Protein AF-A0A2N5S925-F1 (afdb_monomer)

Sequence (130 aa):
MAASNGTWLKALINEIWDLKIKSALHYIDNIKLNNQLTTDDITFKEKYCVNHFINNKGLDDKLKRFGSNAKTRHIKLCTKGMCQEIKAKKIKVVLIRTHEMIANALTKPAPILSLSRLTKTIDPIFCVQG

Radius of gyration: 24.54 Å; Cα contacts (8 Å, |Δi|>4): 82; chains: 1; bounding box: 58×46×56 Å

pLDDT: mean 77.72, std 13.07, range [41.41, 94.69]

Mean predicted aligned error: 14.6 Å

Structure (mmCIF, N/CA/C/O backbone):
data_AF-A0A2N5S925-F1
#
_entry.id   AF-A0A2N5S925-F1
#
loop_
_atom_site.group_PDB
_atom_site.id
_atom_site.type_symbol
_atom_site.label_atom_id
_atom_site.label_alt_id
_atom_site.label_comp_id
_atom_site.label_asym_id
_atom_site.label_entity_id
_atom_site.label_seq_id
_atom_site.pdbx_PDB_ins_code
_atom_site.Cartn_x
_atom_site.Cartn_y
_atom_site.Cartn_z
_atom_site.occupancy
_atom_site.B_iso_or_equiv
_atom_site.auth_seq_id
_atom_site.auth_comp_id
_atom_site.auth_asym_id
_atom_site.auth_atom_id
_atom_site.pdbx_PDB_model_num
ATOM 1 N N . MET A 1 1 ? -40.190 28.953 36.164 1.00 41.41 1 MET A N 1
ATOM 2 C CA . MET A 1 1 ? -40.155 27.536 35.744 1.00 41.41 1 MET A CA 1
ATOM 3 C C . MET A 1 1 ? -40.234 27.497 34.228 1.00 41.41 1 MET A C 1
ATOM 5 O O . MET A 1 1 ? -41.313 27.678 33.689 1.00 41.41 1 MET A O 1
ATOM 9 N N . ALA A 1 2 ? -39.100 27.364 33.544 1.00 42.72 2 ALA A N 1
ATOM 10 C CA . ALA A 1 2 ? -39.053 27.242 32.089 1.00 42.72 2 ALA A CA 1
ATOM 11 C C . ALA A 1 2 ? -38.377 25.907 31.777 1.00 42.72 2 ALA A C 1
ATOM 13 O O . ALA A 1 2 ? -37.156 25.793 31.859 1.00 42.72 2 ALA A O 1
ATOM 14 N N . ALA A 1 3 ? -39.182 24.873 31.532 1.00 48.03 3 ALA A N 1
ATOM 15 C CA . ALA A 1 3 ? -38.674 23.594 31.063 1.00 48.03 3 ALA A CA 1
ATOM 16 C C . ALA A 1 3 ? -38.119 23.805 29.649 1.00 48.03 3 ALA A C 1
ATOM 18 O O . ALA A 1 3 ? -38.794 24.327 28.766 1.00 48.03 3 ALA A O 1
ATOM 19 N N . SER A 1 4 ? -36.847 23.474 29.474 1.00 55.94 4 SER A N 1
ATOM 20 C CA . SER A 1 4 ? -36.061 23.685 28.267 1.00 55.94 4 SER A CA 1
ATOM 21 C C . SER A 1 4 ? -36.660 22.946 27.067 1.00 55.94 4 SER A C 1
ATOM 23 O O . SER A 1 4 ? -36.517 21.730 26.927 1.00 55.94 4 SER A O 1
ATOM 25 N N . ASN A 1 5 ? -37.261 23.711 26.154 1.00 54.28 5 ASN A N 1
ATOM 26 C CA . ASN A 1 5 ? -37.883 23.270 24.898 1.00 54.28 5 ASN A CA 1
ATOM 27 C C . ASN A 1 5 ? -36.974 22.438 23.962 1.00 54.28 5 ASN A C 1
ATOM 29 O O . ASN A 1 5 ? -37.442 21.969 22.932 1.00 54.28 5 ASN A O 1
ATOM 33 N N . GLY A 1 6 ? -35.691 22.248 24.285 1.00 58.09 6 GLY A N 1
ATOM 34 C CA . GLY A 1 6 ? -34.766 21.390 23.536 1.00 58.09 6 GLY A CA 1
ATOM 35 C C . GLY A 1 6 ? -34.589 19.980 24.110 1.00 58.09 6 GLY A C 1
ATOM 36 O O . GLY A 1 6 ? -34.141 19.087 23.393 1.00 58.09 6 GLY A O 1
ATOM 37 N N . THR A 1 7 ? -34.939 19.743 25.379 1.00 68.25 7 THR A N 1
ATOM 38 C CA . THR A 1 7 ? -34.670 18.450 26.037 1.00 68.25 7 THR A CA 1
ATOM 39 C C . THR A 1 7 ? -35.628 17.367 25.563 1.00 68.25 7 THR A C 1
ATOM 41 O O . THR A 1 7 ? -35.201 16.239 25.339 1.00 68.25 7 THR A O 1
ATOM 44 N N . TRP A 1 8 ? -36.898 17.713 25.339 1.00 81.00 8 TRP A N 1
ATOM 45 C CA . TRP A 1 8 ? -37.896 16.765 24.839 1.00 81.00 8 TRP A CA 1
ATOM 46 C C . TRP A 1 8 ? -37.625 16.375 23.383 1.00 81.00 8 TRP A C 1
ATOM 48 O O . TRP A 1 8 ? -37.748 15.207 23.047 1.00 81.00 8 TRP A O 1
ATOM 58 N N . LEU A 1 9 ? -37.169 17.311 22.539 1.00 70.50 9 LEU A N 1
ATOM 59 C CA . LEU A 1 9 ? -36.812 17.008 21.153 1.00 70.50 9 LEU A CA 1
ATOM 60 C C . LEU A 1 9 ? -35.576 16.102 21.091 1.00 70.50 9 LEU A C 1
ATOM 62 O O . LEU A 1 9 ? -35.532 15.167 20.302 1.00 70.50 9 LEU A O 1
ATOM 66 N N . LYS A 1 10 ? -34.589 16.337 21.964 1.00 70.38 10 LYS A N 1
ATOM 67 C CA . LYS A 1 10 ? -33.402 15.480 22.081 1.00 70.38 10 LYS A CA 1
ATOM 68 C C . LYS A 1 10 ? -33.747 14.087 22.619 1.00 70.38 10 LYS A C 1
ATOM 70 O O . LYS A 1 10 ? -33.206 13.107 22.122 1.00 70.38 10 LYS A O 1
ATOM 75 N N . ALA A 1 11 ? -34.659 13.998 23.589 1.00 76.12 11 ALA A N 1
ATOM 76 C CA . ALA A 1 11 ? -35.162 12.728 24.108 1.00 76.12 11 ALA A CA 1
ATOM 77 C C . ALA A 1 11 ? -35.955 11.959 23.042 1.00 76.12 11 ALA A C 1
ATOM 79 O O . ALA A 1 11 ? -35.678 10.789 22.820 1.00 76.12 11 ALA A O 1
ATOM 80 N N . LEU A 1 12 ? -36.844 12.640 22.315 1.00 76.12 12 LEU A N 1
ATOM 81 C CA . LEU A 1 12 ? -37.646 12.064 21.237 1.00 76.12 12 LEU A CA 1
ATOM 82 C C . LEU A 1 12 ? -36.774 11.586 20.069 1.00 76.12 12 LEU A C 1
ATOM 84 O O . LEU A 1 12 ? -36.997 10.507 19.536 1.00 76.12 12 LEU A O 1
ATOM 88 N N . ILE A 1 13 ? -35.759 12.362 19.670 1.00 71.50 13 ILE A N 1
ATOM 89 C CA . ILE A 1 13 ? -34.809 11.945 18.629 1.00 71.50 13 ILE A CA 1
ATOM 90 C C . ILE A 1 13 ? -34.024 10.720 19.094 1.00 71.50 13 ILE A C 1
ATOM 92 O O . ILE A 1 13 ? -33.912 9.773 18.324 1.00 71.50 13 ILE A O 1
ATOM 96 N N . ASN A 1 14 ? -33.531 10.707 20.336 1.00 70.81 14 ASN A N 1
ATOM 97 C CA . ASN A 1 14 ? -32.856 9.533 20.883 1.00 70.81 14 ASN A CA 1
ATOM 98 C C . ASN A 1 14 ? -33.783 8.321 20.928 1.00 70.81 14 ASN A C 1
ATOM 100 O O . ASN A 1 14 ? -33.344 7.256 20.543 1.00 70.81 14 ASN A O 1
ATOM 104 N N . GLU A 1 15 ? -35.047 8.472 21.317 1.00 75.38 15 GLU A N 1
ATOM 105 C CA . GLU A 1 15 ? -36.023 7.381 21.396 1.00 75.38 15 GLU A CA 1
ATOM 106 C C . GLU A 1 15 ? -36.404 6.843 20.003 1.00 75.38 15 GLU A C 1
ATOM 108 O O . GLU A 1 15 ? -36.423 5.634 19.783 1.00 75.38 15 GLU A O 1
ATOM 113 N N . ILE A 1 16 ? -36.614 7.729 19.019 1.00 72.00 16 ILE A N 1
ATOM 114 C CA . ILE A 1 16 ? -36.889 7.367 17.616 1.00 72.00 16 ILE A CA 1
ATOM 115 C C . ILE A 1 16 ? -35.668 6.695 16.963 1.00 72.00 16 ILE A C 1
ATOM 117 O O . ILE A 1 16 ? -35.832 5.769 16.165 1.00 72.00 16 ILE A O 1
ATOM 121 N N . TRP A 1 17 ? -34.449 7.142 17.283 1.00 63.44 17 TRP A N 1
ATOM 122 C CA . TRP A 1 17 ? -33.211 6.555 16.758 1.00 63.44 17 TRP A CA 1
ATOM 123 C C . TRP A 1 17 ? -32.793 5.273 17.501 1.00 63.44 17 TRP A C 1
ATOM 125 O O . TRP A 1 17 ? -32.342 4.338 16.837 1.00 63.44 17 TRP A O 1
ATOM 135 N N . ASP A 1 18 ? -33.041 5.158 18.812 1.00 59.94 18 ASP A N 1
ATOM 136 C CA . ASP A 1 18 ? -32.908 3.907 19.588 1.00 59.94 18 ASP A CA 1
ATOM 137 C C . ASP A 1 18 ? -33.838 2.821 19.031 1.00 59.94 18 ASP A C 1
ATOM 139 O O . ASP A 1 18 ? -33.483 1.643 18.976 1.00 59.94 18 ASP A O 1
ATOM 143 N N . LEU A 1 19 ? -35.026 3.211 18.554 1.00 54.69 19 LEU A N 1
ATOM 144 C CA . LEU A 1 19 ? -36.003 2.298 17.957 1.00 54.69 19 LEU A CA 1
ATOM 145 C C . LEU A 1 19 ? -35.621 1.801 16.558 1.00 54.69 19 LEU A C 1
ATOM 147 O O . LEU A 1 19 ? -36.117 0.754 16.141 1.00 54.69 19 LEU A O 1
ATOM 151 N N . LYS A 1 20 ? -34.739 2.501 15.833 1.00 48.19 20 LYS A N 1
ATOM 152 C CA . LYS A 1 20 ? -34.379 2.147 14.447 1.00 48.19 20 LYS A CA 1
ATOM 153 C C . LYS A 1 20 ? -32.978 1.572 14.276 1.00 48.19 20 LYS A C 1
ATOM 155 O O . LYS A 1 20 ? -32.706 0.971 13.240 1.00 48.19 20 LYS A O 1
ATOM 160 N N . ILE A 1 21 ? -32.127 1.683 15.295 1.00 50.38 21 ILE A N 1
ATOM 161 C CA . ILE A 1 21 ? -30.856 0.956 15.382 1.00 50.38 21 ILE A CA 1
ATOM 162 C C . ILE A 1 21 ? -30.853 0.062 16.628 1.00 50.38 21 ILE A C 1
ATOM 164 O O . ILE A 1 21 ? -29.831 -0.152 17.272 1.00 50.38 21 ILE A O 1
ATOM 168 N N . LYS A 1 22 ? -31.952 -0.664 16.861 1.00 49.97 22 LYS A N 1
ATOM 169 C CA . LYS A 1 22 ? -31.753 -2.100 17.077 1.00 49.97 22 LYS A CA 1
ATOM 170 C C . LYS A 1 22 ? -31.246 -2.628 15.751 1.00 49.97 22 LYS A C 1
ATOM 172 O O . LYS A 1 22 ? -32.033 -3.101 14.935 1.00 49.97 22 LYS A O 1
ATOM 177 N N . SER A 1 23 ? -29.944 -2.396 15.526 1.00 48.38 23 SER A N 1
ATOM 178 C CA . SER A 1 23 ? -29.123 -3.023 14.506 1.00 48.38 23 SER A CA 1
ATOM 179 C C . SER A 1 23 ? -29.763 -4.369 14.283 1.00 48.38 23 SER A C 1
ATOM 181 O O . SER A 1 23 ? -29.845 -5.143 15.246 1.00 48.38 23 SER A O 1
ATOM 183 N N . ALA A 1 24 ? -30.274 -4.640 13.078 1.00 48.31 24 ALA A N 1
ATOM 184 C CA . ALA A 1 24 ? -30.598 -6.020 12.776 1.00 48.31 24 ALA A CA 1
ATOM 185 C C . ALA A 1 24 ? -29.382 -6.822 13.248 1.00 48.31 24 ALA A C 1
ATOM 187 O O . ALA A 1 24 ? -28.249 -6.324 13.167 1.00 48.31 24 ALA A O 1
ATOM 188 N N . LEU A 1 25 ? -29.619 -7.953 13.905 1.00 55.62 25 LEU A N 1
ATOM 189 C CA . LEU A 1 25 ? -28.552 -8.851 14.317 1.00 55.62 25 LEU A CA 1
ATOM 190 C C . LEU A 1 25 ? -27.905 -9.319 13.007 1.00 55.62 25 LEU A C 1
ATOM 192 O O . LEU A 1 25 ? -28.265 -10.342 12.438 1.00 55.62 25 LEU A O 1
ATOM 196 N N . HIS A 1 26 ? -27.050 -8.467 12.446 1.00 59.91 26 HIS A N 1
ATOM 197 C CA . HIS A 1 26 ? -26.349 -8.644 11.203 1.00 59.91 26 HIS A CA 1
ATOM 198 C C . HIS A 1 26 ? -25.259 -9.613 11.599 1.00 59.91 26 HIS A C 1
ATOM 200 O O . HIS A 1 26 ? -24.179 -9.227 12.040 1.00 59.91 26 HIS A O 1
ATOM 206 N N . TYR A 1 27 ? -25.622 -10.890 11.579 1.00 68.56 27 TYR A N 1
ATOM 207 C CA . TYR A 1 27 ? -24.683 -11.969 11.739 1.00 68.56 27 TYR A CA 1
ATOM 208 C C . TYR A 1 27 ? -23.700 -11.861 10.577 1.00 68.56 27 TYR A C 1
ATOM 210 O O . TYR A 1 27 ? -24.013 -12.210 9.441 1.00 68.56 27 TYR A O 1
ATOM 218 N N . ILE A 1 28 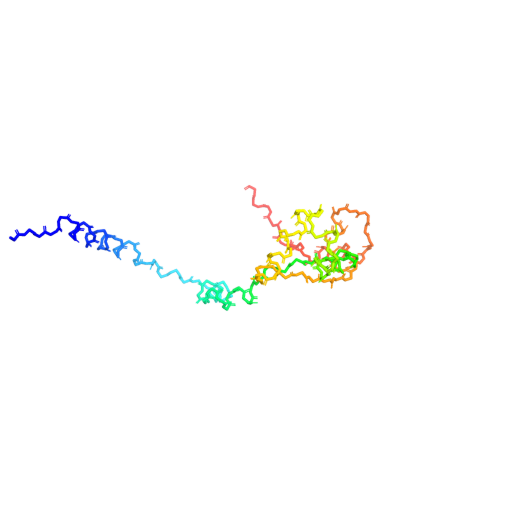? -22.535 -11.286 10.859 1.00 77.62 28 ILE A N 1
ATOM 219 C CA . ILE A 1 28 ? -21.412 -11.288 9.936 1.00 77.62 28 ILE A CA 1
ATOM 220 C C . ILE A 1 28 ? -20.764 -12.663 10.097 1.00 77.62 28 ILE A C 1
ATOM 222 O O . ILE A 1 28 ? -19.931 -12.878 10.977 1.00 77.62 28 ILE A O 1
ATOM 226 N N . ASP A 1 29 ? -21.192 -13.602 9.260 1.00 83.94 29 ASP A N 1
ATOM 227 C CA . ASP A 1 29 ? -20.649 -14.961 9.156 1.00 83.94 29 ASP A CA 1
ATOM 228 C C . ASP A 1 29 ? -19.137 -14.967 8.864 1.00 83.94 29 ASP A C 1
ATOM 230 O O . ASP A 1 29 ? -18.384 -15.838 9.307 1.00 83.94 29 ASP A O 1
ATOM 234 N N . ASN A 1 30 ? -18.662 -13.938 8.166 1.00 85.81 30 ASN A N 1
ATOM 235 C CA . ASN A 1 30 ? -17.258 -13.717 7.899 1.00 85.81 30 ASN A CA 1
ATOM 236 C C . ASN A 1 30 ? -16.528 -13.203 9.151 1.00 85.81 30 ASN A C 1
ATOM 238 O O . ASN A 1 30 ? -16.401 -11.999 9.384 1.00 85.81 30 ASN A O 1
ATOM 242 N N . ILE A 1 31 ? -15.954 -14.135 9.916 1.00 85.94 31 ILE A N 1
ATOM 243 C CA . ILE A 1 31 ? -15.166 -13.871 11.133 1.00 85.94 31 ILE A CA 1
ATOM 244 C C . ILE A 1 31 ? -14.093 -12.789 10.909 1.00 85.94 31 ILE A C 1
ATOM 246 O O . ILE A 1 31 ? -13.850 -11.957 11.784 1.00 85.94 31 ILE A O 1
ATOM 250 N N . LYS A 1 32 ? -13.445 -12.764 9.735 1.00 84.56 32 LYS A N 1
ATOM 251 C CA . LYS A 1 32 ? -12.406 -11.772 9.415 1.00 84.56 32 LYS A CA 1
ATOM 252 C C . LYS A 1 32 ? -12.995 -10.368 9.280 1.00 84.56 32 LYS A C 1
ATOM 254 O O . LYS A 1 32 ? -12.423 -9.430 9.831 1.00 84.56 32 LYS A O 1
ATOM 259 N N . LEU A 1 33 ? -14.110 -10.237 8.565 1.00 81.81 33 LEU A N 1
ATOM 260 C CA . LEU A 1 33 ? -14.812 -8.967 8.397 1.00 81.81 33 LEU A CA 1
ATOM 261 C C . LEU A 1 33 ? -15.380 -8.475 9.731 1.00 81.81 33 LEU A C 1
ATOM 263 O O . LEU A 1 33 ? -15.209 -7.307 10.064 1.00 81.81 33 LEU A O 1
ATOM 267 N N . ASN A 1 34 ? -15.975 -9.372 10.522 1.00 83.94 34 ASN A N 1
ATOM 268 C CA . ASN A 1 34 ? -16.484 -9.041 11.849 1.00 83.94 34 ASN A CA 1
AT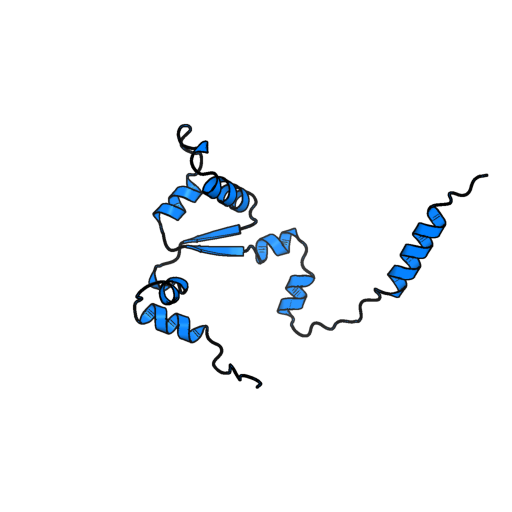OM 269 C C . ASN A 1 34 ? -15.367 -8.462 12.728 1.00 83.94 34 ASN A C 1
ATOM 271 O O . ASN A 1 34 ? -15.480 -7.349 13.225 1.00 83.94 34 ASN A O 1
ATOM 275 N N . ASN A 1 35 ? -14.225 -9.153 12.796 1.00 83.69 35 ASN A N 1
ATOM 276 C CA . ASN A 1 35 ? -13.060 -8.668 13.532 1.00 83.69 35 ASN A CA 1
ATOM 277 C C . ASN A 1 35 ? -12.563 -7.307 13.022 1.00 83.69 35 ASN A C 1
ATOM 279 O O . ASN A 1 35 ? -12.114 -6.494 13.819 1.00 83.69 35 ASN A O 1
ATOM 283 N N . GLN A 1 36 ? -12.604 -7.041 11.713 1.00 82.69 36 GLN A N 1
ATOM 284 C CA . GLN A 1 36 ? -12.233 -5.734 11.159 1.00 82.69 36 GLN A CA 1
ATOM 285 C C . GLN A 1 36 ? -13.180 -4.618 11.606 1.00 82.69 36 GLN A C 1
ATOM 287 O O . GLN A 1 36 ? -12.708 -3.537 11.935 1.00 82.69 36 GLN A O 1
ATOM 292 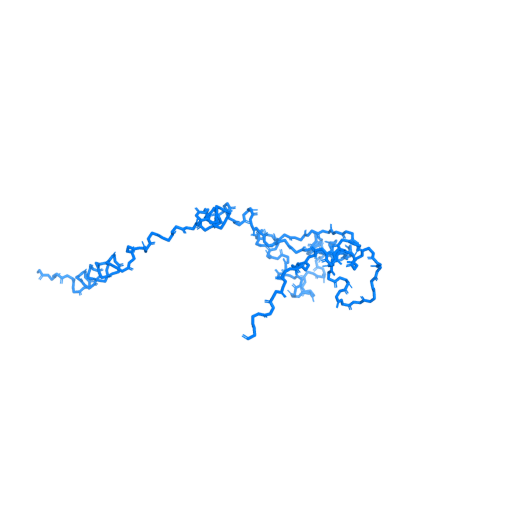N N . LEU A 1 37 ? -14.485 -4.881 11.640 1.00 80.06 37 LEU A N 1
ATOM 293 C CA . LEU A 1 37 ? -15.507 -3.884 11.967 1.00 80.06 37 LEU A CA 1
ATOM 294 C C . LEU A 1 37 ? -15.644 -3.619 13.473 1.00 80.06 37 LEU A C 1
ATOM 296 O O . LEU A 1 37 ? -16.089 -2.541 13.851 1.00 80.06 37 LEU A O 1
ATOM 300 N N . THR A 1 38 ? -15.263 -4.573 14.328 1.00 83.06 38 THR A N 1
ATOM 301 C CA . THR A 1 38 ? -15.392 -4.456 15.793 1.00 83.06 38 THR A CA 1
ATOM 302 C C . THR A 1 38 ? -14.099 -4.060 16.510 1.00 83.06 38 THR A C 1
ATOM 304 O O . THR A 1 38 ? -14.097 -3.934 17.733 1.00 83.06 38 THR A O 1
ATOM 307 N N . THR A 1 39 ? -12.981 -3.922 15.792 1.00 85.44 39 THR A N 1
ATOM 308 C CA . THR A 1 39 ? -11.697 -3.496 16.375 1.00 85.44 39 THR A CA 1
ATOM 309 C C . THR A 1 39 ? -11.704 -1.980 16.615 1.00 85.44 39 THR A C 1
ATOM 311 O O . THR A 1 39 ? -12.245 -1.240 15.800 1.00 85.44 39 THR A O 1
ATOM 314 N N . ASP A 1 40 ? -11.086 -1.501 17.701 1.00 87.50 40 ASP A N 1
ATOM 315 C CA . ASP A 1 40 ? -10.944 -0.061 17.956 1.00 87.50 40 ASP A CA 1
ATOM 316 C C . ASP A 1 40 ? -10.060 0.630 16.903 1.00 87.50 40 ASP A C 1
ATOM 318 O O . ASP A 1 40 ? -9.176 0.009 16.314 1.00 87.50 40 ASP A O 1
ATOM 322 N N . ASP A 1 41 ? -10.251 1.933 16.694 1.00 79.00 41 ASP A N 1
ATOM 323 C CA . ASP A 1 41 ? -9.544 2.696 15.656 1.00 79.00 41 ASP A CA 1
ATOM 324 C C . ASP A 1 41 ? -8.014 2.592 15.734 1.00 79.00 41 ASP A C 1
ATOM 326 O O . ASP A 1 41 ? -7.341 2.593 14.699 1.00 79.00 41 ASP A O 1
ATOM 330 N N . ILE A 1 42 ? -7.441 2.506 16.940 1.00 81.00 42 ILE A N 1
ATOM 331 C CA . ILE A 1 42 ? -5.987 2.447 17.126 1.00 81.00 42 ILE A CA 1
ATOM 332 C C . ILE A 1 42 ? -5.490 1.087 16.641 1.00 81.00 42 ILE A C 1
ATOM 334 O O . ILE A 1 42 ? -4.643 1.024 15.745 1.00 81.00 42 ILE A O 1
ATOM 338 N N . THR A 1 43 ? -6.071 0.006 17.157 1.00 82.69 43 THR A N 1
ATOM 339 C CA . THR A 1 43 ? -5.720 -1.362 16.764 1.00 82.69 43 THR A CA 1
ATOM 340 C C . THR A 1 43 ? -6.052 -1.627 15.293 1.00 82.69 43 THR A C 1
ATOM 342 O O . THR A 1 43 ? -5.277 -2.280 14.590 1.00 82.69 43 THR A O 1
ATOM 345 N N . PHE A 1 44 ? -7.163 -1.089 14.781 1.00 80.88 44 PHE A N 1
ATOM 346 C CA . PHE A 1 44 ? -7.554 -1.216 13.381 1.00 80.88 44 PHE A CA 1
ATOM 347 C C . PHE A 1 44 ? -6.512 -0.554 12.486 1.00 80.88 44 PHE A C 1
ATOM 349 O O . PHE A 1 44 ? -6.028 -1.160 11.532 1.00 80.88 44 PHE A O 1
ATOM 356 N N . LYS A 1 45 ? -6.103 0.669 12.826 1.00 74.75 45 LYS A N 1
ATOM 357 C CA . LYS A 1 45 ? -5.097 1.406 12.069 1.00 74.75 45 LYS A CA 1
ATOM 358 C C . LYS A 1 45 ? -3.725 0.746 12.133 1.00 74.75 45 LYS A C 1
ATOM 360 O O . LYS A 1 45 ? -3.018 0.757 11.133 1.00 74.75 45 LYS A O 1
ATOM 365 N N . GLU A 1 46 ? -3.337 0.151 13.256 1.00 77.19 46 GLU A N 1
ATOM 366 C CA . GLU A 1 46 ? -2.075 -0.590 13.351 1.00 77.19 46 GLU A CA 1
ATOM 367 C C . GLU A 1 46 ? -2.098 -1.891 12.540 1.00 77.19 46 GLU A C 1
ATOM 369 O O . GLU A 1 46 ? -1.140 -2.197 11.825 1.00 77.19 46 GLU A O 1
ATOM 374 N N . LYS A 1 47 ? -3.201 -2.641 12.612 1.00 77.12 47 LYS A N 1
ATOM 375 C CA . LYS A 1 47 ? -3.336 -3.969 12.00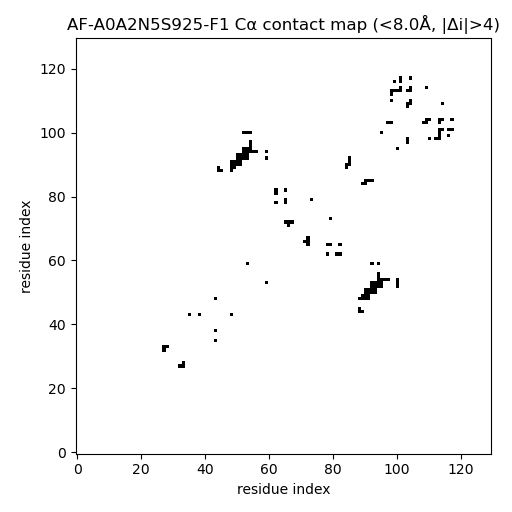0 1.00 77.12 47 LYS A CA 1
ATOM 376 C C . LYS A 1 47 ? -3.685 -3.920 10.512 1.00 77.12 47 LYS A C 1
ATOM 378 O O . LYS A 1 47 ? -3.251 -4.784 9.752 1.00 77.12 47 LYS A O 1
ATOM 383 N N . TYR A 1 48 ? -4.435 -2.904 10.095 1.00 71.38 48 TYR A N 1
ATOM 384 C CA . TYR A 1 48 ? -4.967 -2.736 8.740 1.00 71.38 48 TYR A CA 1
ATOM 385 C C . TYR A 1 48 ? -4.500 -1.437 8.071 1.00 71.38 48 TYR A C 1
ATOM 387 O O . TYR A 1 48 ? -5.111 -0.994 7.098 1.00 71.38 48 TYR A O 1
ATOM 395 N N . CYS A 1 49 ? -3.398 -0.840 8.548 1.00 75.25 49 CYS A N 1
ATOM 396 C CA . CYS A 1 49 ? -2.723 0.261 7.858 1.00 75.25 49 CYS A CA 1
ATOM 397 C C . CYS A 1 49 ? -2.550 -0.076 6.372 1.00 75.25 49 CYS A C 1
ATOM 399 O O . CYS A 1 49 ? -2.080 -1.167 6.027 1.00 75.25 49 CYS A O 1
ATOM 401 N N . VAL A 1 50 ? -2.896 0.862 5.488 1.00 80.88 50 VAL A N 1
ATOM 402 C CA . VAL A 1 50 ? -2.788 0.638 4.045 1.00 80.88 50 VAL A CA 1
ATOM 403 C C . VAL A 1 50 ? -1.314 0.467 3.680 1.00 80.88 50 VAL A C 1
ATOM 405 O O . VAL A 1 50 ? -0.505 1.396 3.778 1.00 80.88 50 VAL A O 1
ATOM 408 N N . ASN A 1 51 ? -0.963 -0.749 3.264 1.00 87.00 51 ASN A N 1
ATOM 409 C CA . ASN A 1 51 ? 0.370 -1.084 2.787 1.00 87.00 51 ASN A CA 1
ATOM 410 C C . ASN A 1 51 ? 0.495 -0.692 1.313 1.00 87.00 51 ASN A C 1
ATOM 412 O O . ASN A 1 51 ? -0.102 -1.317 0.438 1.00 87.00 51 ASN A O 1
ATOM 416 N N . HIS A 1 52 ? 1.317 0.312 1.030 1.00 90.25 52 HIS A N 1
ATOM 417 C CA . HIS A 1 52 ? 1.724 0.663 -0.322 1.00 90.25 52 HIS A CA 1
ATOM 418 C C . HIS A 1 52 ? 3.063 0.007 -0.644 1.00 90.25 52 HIS A C 1
ATOM 420 O O . HIS A 1 52 ? 4.110 0.364 -0.096 1.00 90.25 52 HIS A O 1
ATOM 426 N N . PHE A 1 53 ? 3.039 -0.946 -1.568 1.00 92.56 53 PHE A N 1
ATOM 427 C CA . PHE A 1 53 ? 4.253 -1.565 -2.073 1.00 92.56 53 PHE A CA 1
ATOM 428 C C . PHE A 1 53 ? 4.915 -0.677 -3.129 1.00 92.56 53 PHE A C 1
ATOM 430 O O . PHE A 1 53 ? 4.250 -0.143 -4.014 1.00 92.56 53 PHE A O 1
ATOM 437 N N . ILE A 1 54 ? 6.240 -0.553 -3.068 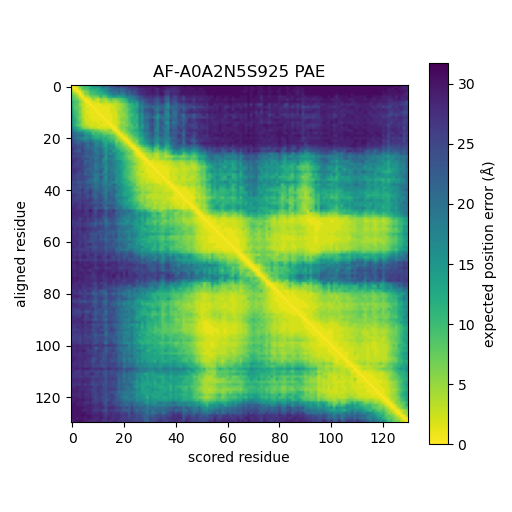1.00 94.00 54 ILE A N 1
ATOM 438 C CA . ILE A 1 54 ? 7.064 0.108 -4.089 1.00 94.00 54 ILE A CA 1
ATOM 439 C C . ILE A 1 54 ? 8.235 -0.799 -4.460 1.00 94.00 54 ILE A C 1
ATOM 441 O O . ILE A 1 54 ? 8.714 -1.558 -3.630 1.00 94.00 54 ILE A O 1
ATOM 445 N N . ASN A 1 55 ? 8.736 -0.716 -5.690 1.00 92.56 55 ASN A N 1
ATOM 446 C CA . ASN A 1 55 ? 9.966 -1.409 -6.102 1.00 92.56 55 ASN A CA 1
ATOM 447 C C . ASN A 1 55 ? 11.083 -0.435 -6.519 1.00 92.56 55 ASN A C 1
ATOM 449 O O . ASN A 1 55 ? 12.127 -0.856 -7.012 1.00 92.56 55 ASN A O 1
ATOM 453 N N . ASN A 1 56 ? 10.864 0.872 -6.348 1.00 93.50 56 ASN A N 1
ATOM 454 C CA . ASN A 1 56 ? 11.851 1.900 -6.649 1.00 93.50 56 ASN A CA 1
ATOM 455 C C . ASN A 1 56 ? 12.630 2.261 -5.379 1.00 93.50 56 ASN A C 1
ATOM 457 O O . ASN A 1 56 ? 12.106 2.920 -4.479 1.00 93.50 56 ASN A O 1
ATOM 461 N N . LYS A 1 57 ? 13.902 1.855 -5.333 1.00 93.25 57 LYS A N 1
ATOM 462 C CA . LYS A 1 57 ? 14.772 2.103 -4.181 1.00 93.25 57 LYS A CA 1
ATOM 463 C C . LYS A 1 57 ? 15.049 3.593 -3.946 1.00 93.25 57 LYS A C 1
ATOM 465 O O . LYS A 1 57 ? 15.010 4.045 -2.808 1.00 93.25 57 LYS A O 1
ATOM 470 N N . GLY A 1 58 ? 15.240 4.374 -5.010 1.00 90.56 58 GLY A N 1
ATOM 471 C CA . GLY A 1 58 ? 15.461 5.819 -4.899 1.00 90.56 58 GLY A CA 1
ATOM 472 C C . GLY A 1 58 ? 14.257 6.566 -4.314 1.00 90.56 58 GLY A C 1
ATOM 473 O O . GLY A 1 58 ? 14.428 7.534 -3.574 1.00 90.56 58 GLY A O 1
ATOM 474 N N . LEU A 1 59 ? 13.035 6.104 -4.597 1.00 89.25 59 LEU A N 1
ATOM 475 C CA . LEU A 1 59 ? 11.816 6.626 -3.983 1.00 89.25 59 LEU A CA 1
ATOM 476 C C . LEU A 1 59 ? 11.730 6.257 -2.495 1.00 89.25 59 LEU A C 1
ATOM 478 O O . LEU A 1 59 ? 11.436 7.137 -1.688 1.00 89.25 59 LEU A O 1
ATOM 482 N N . ASP A 1 60 ? 12.024 5.003 -2.132 1.00 91.44 60 ASP A N 1
ATOM 483 C CA . ASP A 1 60 ? 12.094 4.545 -0.731 1.00 91.44 60 ASP A CA 1
ATOM 484 C C . ASP A 1 60 ? 13.057 5.415 0.090 1.00 91.44 60 ASP A C 1
ATOM 486 O O . ASP A 1 60 ? 12.685 5.988 1.118 1.00 91.44 60 ASP A O 1
ATOM 490 N N . ASP A 1 61 ? 14.278 5.596 -0.412 1.00 89.06 61 ASP A N 1
ATOM 491 C CA . ASP A 1 61 ? 15.303 6.393 0.261 1.00 89.06 61 ASP A CA 1
ATOM 492 C C . ASP A 1 61 ? 14.886 7.863 0.382 1.00 89.06 61 ASP A C 1
ATOM 494 O O . ASP A 1 61 ? 15.131 8.509 1.404 1.00 89.06 61 ASP A O 1
ATOM 498 N N . LYS A 1 62 ? 14.197 8.393 -0.633 1.00 85.81 62 LYS A N 1
ATOM 499 C CA . LYS A 1 62 ? 13.697 9.767 -0.625 1.00 85.81 62 LYS A CA 1
ATOM 500 C C . LYS A 1 62 ? 12.583 9.994 0.391 1.00 85.81 62 LYS A C 1
ATOM 502 O O . LYS A 1 62 ? 12.576 11.043 1.031 1.00 85.81 62 LYS A O 1
ATOM 507 N N . LEU A 1 63 ? 11.658 9.046 0.537 1.00 87.50 63 LEU A N 1
ATOM 508 C CA . LEU A 1 63 ? 10.593 9.117 1.541 1.00 87.50 63 LEU A CA 1
ATOM 509 C C . LEU A 1 63 ? 11.176 9.035 2.959 1.00 87.50 63 LEU A C 1
ATOM 511 O O . LEU A 1 63 ? 10.771 9.798 3.833 1.00 87.50 63 LEU A O 1
ATOM 515 N N . LYS A 1 64 ? 12.191 8.187 3.172 1.00 85.69 64 LYS A N 1
ATOM 516 C CA . LYS A 1 64 ? 12.890 8.056 4.462 1.00 85.69 64 LYS A CA 1
ATOM 517 C C . LYS A 1 64 ? 13.727 9.283 4.827 1.00 85.69 64 LYS A C 1
ATOM 519 O O . LYS A 1 64 ? 13.780 9.663 5.992 1.00 85.69 64 LYS A O 1
ATOM 524 N N . ARG A 1 65 ? 14.373 9.914 3.843 1.00 83.62 65 ARG A N 1
ATOM 525 C CA . ARG A 1 65 ? 15.266 11.077 4.027 1.00 83.62 65 ARG A CA 1
ATOM 526 C C . ARG A 1 65 ? 14.582 12.426 3.773 1.00 83.62 65 ARG A C 1
ATOM 528 O O . ARG A 1 65 ? 15.251 13.451 3.606 1.00 83.62 65 ARG A O 1
ATOM 535 N N . PHE A 1 66 ? 13.252 12.458 3.698 1.00 78.56 66 PHE A N 1
ATOM 536 C CA . PHE A 1 66 ? 12.532 13.690 3.397 1.00 78.56 66 PHE A CA 1
ATOM 537 C C . PHE A 1 66 ? 12.740 14.743 4.497 1.00 78.56 66 PHE A C 1
ATOM 539 O O . PHE A 1 66 ? 12.471 14.508 5.674 1.00 78.56 66 PHE A O 1
ATOM 546 N N . GLY A 1 67 ? 13.194 15.937 4.103 1.00 69.81 67 GLY A N 1
ATOM 547 C CA . GLY A 1 67 ? 13.445 17.056 5.016 1.00 69.81 67 GLY A CA 1
ATOM 548 C C . GLY A 1 67 ? 14.822 17.061 5.692 1.00 69.81 67 GLY A C 1
ATOM 549 O O . GLY A 1 67 ? 15.131 18.043 6.374 1.00 69.81 67 GLY A O 1
ATOM 550 N N . SER A 1 68 ? 15.662 16.041 5.455 1.00 75.12 68 SER A N 1
ATOM 551 C CA . SER A 1 68 ? 17.049 15.979 5.948 1.00 75.12 68 SER A CA 1
ATOM 552 C C . SER A 1 68 ? 17.956 17.052 5.332 1.00 75.12 68 SER A C 1
ATOM 554 O O . SER A 1 68 ? 18.945 17.437 5.942 1.00 75.12 68 SER A O 1
ATOM 556 N N . ASN A 1 69 ? 17.614 17.578 4.150 1.00 70.38 69 ASN A N 1
ATOM 557 C CA . ASN A 1 69 ? 18.304 18.710 3.531 1.00 70.38 69 ASN A CA 1
ATOM 558 C C . ASN A 1 69 ? 17.411 19.961 3.580 1.00 70.38 69 ASN A C 1
ATOM 560 O O . ASN A 1 69 ? 16.357 20.010 2.938 1.00 70.38 69 ASN A O 1
ATOM 564 N N . ALA A 1 70 ? 17.857 20.983 4.315 1.00 67.00 70 ALA A N 1
ATOM 565 C CA . ALA A 1 70 ? 17.150 22.252 4.487 1.00 67.00 70 ALA A CA 1
ATOM 566 C C . ALA A 1 70 ? 16.833 22.958 3.153 1.00 67.00 70 ALA A C 1
ATOM 568 O O . ALA A 1 70 ? 15.755 23.529 3.016 1.00 67.00 70 ALA A O 1
ATOM 569 N N . LYS A 1 71 ? 17.698 22.833 2.134 1.00 68.94 71 LYS A N 1
ATOM 570 C CA . LYS A 1 71 ? 17.517 23.466 0.814 1.00 68.94 71 LYS A CA 1
ATOM 571 C C . LYS A 1 71 ? 16.426 22.813 -0.043 1.00 68.94 71 LYS A C 1
ATOM 573 O O . LYS A 1 71 ? 15.915 23.442 -0.958 1.00 68.94 71 LYS A O 1
ATOM 578 N N . THR A 1 72 ? 16.054 21.558 0.228 1.00 63.75 72 THR A N 1
ATOM 579 C CA . THR A 1 72 ? 15.100 20.795 -0.614 1.00 63.75 72 THR A CA 1
ATOM 580 C C . THR A 1 72 ? 13.789 20.443 0.092 1.00 63.75 72 THR A C 1
ATOM 582 O O . THR A 1 72 ? 12.902 19.834 -0.509 1.00 63.75 72 THR A O 1
ATOM 585 N N . ARG A 1 73 ? 13.626 20.880 1.349 1.00 61.47 73 ARG A N 1
ATOM 586 C CA . ARG A 1 73 ? 12.483 20.580 2.229 1.00 61.47 73 ARG A CA 1
ATOM 587 C C . ARG A 1 73 ? 11.121 21.008 1.658 1.00 61.47 73 ARG A C 1
ATOM 589 O O . ARG A 1 73 ? 10.111 20.387 1.982 1.00 61.47 73 ARG A O 1
ATOM 596 N N . HIS A 1 74 ? 11.095 22.021 0.791 1.00 62.78 74 HIS A N 1
ATOM 597 C CA . HIS A 1 74 ? 9.867 22.611 0.239 1.00 62.78 74 HIS A CA 1
ATOM 598 C C . HIS A 1 74 ? 9.584 22.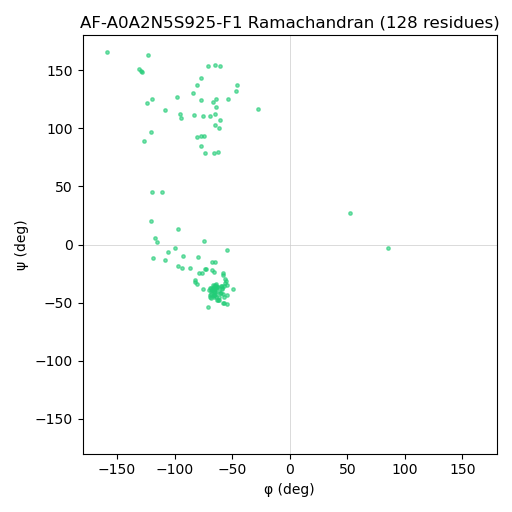242 -1.227 1.00 62.78 74 HIS A C 1
ATOM 600 O O . HIS A 1 74 ? 8.513 22.556 -1.730 1.00 62.78 74 HIS A O 1
ATOM 606 N N . ILE A 1 75 ? 10.501 21.552 -1.917 1.00 63.75 75 ILE A N 1
ATOM 607 C CA . ILE A 1 75 ? 10.458 21.447 -3.389 1.00 63.75 75 ILE A CA 1
ATOM 608 C C . ILE A 1 75 ? 9.386 20.463 -3.891 1.00 63.75 75 ILE A C 1
ATOM 610 O O . ILE A 1 75 ? 8.920 20.587 -5.019 1.00 63.75 75 ILE A O 1
ATOM 614 N N . LYS A 1 76 ? 8.966 19.472 -3.090 1.00 70.06 76 LYS A N 1
ATOM 615 C CA . LYS A 1 76 ? 7.996 18.454 -3.544 1.00 70.06 76 LYS A CA 1
ATOM 616 C C . LYS A 1 76 ? 6.799 18.328 -2.605 1.00 70.06 76 LYS A C 1
ATOM 618 O O . LYS A 1 76 ? 6.805 17.486 -1.709 1.00 70.06 76 LYS A O 1
ATOM 623 N N . LEU A 1 77 ? 5.758 19.130 -2.856 1.00 66.81 77 LEU A N 1
ATOM 624 C CA . LEU A 1 77 ? 4.493 19.131 -2.103 1.00 66.81 77 LEU A CA 1
ATOM 625 C C . LEU A 1 77 ? 3.842 17.736 -2.040 1.00 66.81 77 LEU A C 1
ATOM 627 O O . LEU A 1 77 ? 3.458 17.292 -0.963 1.00 66.81 77 LEU A O 1
ATOM 631 N N . CYS A 1 78 ? 3.823 16.998 -3.157 1.00 73.25 78 CYS A N 1
ATOM 632 C CA . CYS A 1 78 ? 3.302 15.624 -3.198 1.00 73.25 78 CYS A CA 1
ATOM 633 C C . CYS A 1 78 ? 4.089 14.675 -2.276 1.00 73.25 78 CYS A C 1
ATOM 635 O O . CYS A 1 78 ? 3.508 13.919 -1.502 1.00 73.25 78 CYS A O 1
ATOM 637 N N . THR A 1 79 ? 5.426 14.749 -2.297 1.00 76.12 79 THR A N 1
ATOM 638 C CA . THR A 1 79 ? 6.275 13.939 -1.409 1.00 76.12 79 THR A CA 1
ATOM 639 C C . THR A 1 79 ? 6.088 14.341 0.056 1.00 76.12 79 THR A C 1
ATOM 641 O O . THR A 1 79 ? 6.092 13.471 0.921 1.00 76.12 79 THR A O 1
ATOM 644 N N . LYS A 1 80 ? 5.860 15.632 0.340 1.00 81.81 80 LYS A N 1
ATOM 645 C CA . LYS A 1 80 ? 5.559 16.129 1.691 1.00 81.81 80 LYS A CA 1
ATOM 646 C C . LYS A 1 80 ? 4.270 15.515 2.242 1.00 81.81 80 LYS A C 1
ATOM 648 O O . LYS A 1 80 ? 4.304 15.020 3.365 1.00 81.81 80 LYS A O 1
ATOM 653 N N . GLY A 1 81 ? 3.189 15.506 1.457 1.00 84.56 81 GLY A N 1
ATOM 654 C CA . GLY A 1 81 ? 1.913 14.895 1.849 1.00 84.56 81 GLY A CA 1
ATOM 655 C C . GLY A 1 81 ? 2.070 13.410 2.175 1.00 84.56 81 GLY A C 1
ATOM 656 O O . GLY A 1 81 ? 1.745 12.982 3.278 1.00 84.56 81 GLY A O 1
ATOM 657 N N . MET A 1 82 ? 2.706 12.641 1.282 1.00 84.88 82 MET A N 1
ATOM 658 C CA . MET A 1 82 ? 2.989 11.220 1.543 1.00 84.88 82 MET A CA 1
ATOM 659 C C . MET A 1 82 ? 3.833 11.017 2.809 1.00 84.88 82 MET A C 1
ATOM 661 O O . MET A 1 82 ? 3.539 10.141 3.615 1.00 84.88 82 MET A O 1
ATOM 665 N N . CYS A 1 83 ? 4.862 11.839 3.031 1.00 85.88 83 CYS A N 1
ATOM 666 C CA . CYS A 1 83 ? 5.691 11.735 4.232 1.00 85.88 83 CYS A CA 1
ATOM 667 C C . CYS A 1 83 ? 4.918 12.054 5.519 1.00 85.88 83 CYS A C 1
ATOM 669 O O . CYS A 1 83 ? 5.203 11.458 6.555 1.00 85.88 83 CYS A O 1
ATOM 671 N N . GLN A 1 84 ? 3.961 12.985 5.481 1.00 86.81 84 GLN A N 1
ATOM 672 C CA . GLN A 1 84 ? 3.092 13.279 6.625 1.00 86.81 84 GLN A CA 1
ATOM 673 C C . GLN A 1 84 ? 2.184 12.091 6.945 1.00 86.81 84 GLN A C 1
ATOM 675 O O . GLN A 1 84 ? 2.090 11.701 8.105 1.00 86.81 84 GLN A O 1
ATOM 680 N N . GLU A 1 85 ? 1.599 11.469 5.925 1.00 88.44 85 GLU A N 1
ATOM 681 C CA . GLU A 1 85 ? 0.738 10.294 6.079 1.00 88.44 85 GLU A CA 1
ATOM 682 C C . GLU A 1 85 ? 1.517 9.068 6.600 1.00 88.44 85 GLU A C 1
ATOM 684 O O . GLU A 1 85 ? 1.029 8.356 7.483 1.00 88.44 85 GLU A O 1
ATOM 689 N N . ILE A 1 86 ? 2.767 8.874 6.147 1.00 87.56 86 ILE A N 1
ATOM 690 C CA . ILE A 1 86 ? 3.689 7.853 6.685 1.00 87.56 86 ILE A CA 1
ATOM 691 C C . ILE A 1 86 ? 4.013 8.139 8.158 1.00 87.56 86 ILE A C 1
ATOM 693 O O . ILE A 1 86 ? 3.920 7.245 8.997 1.00 87.56 86 ILE A O 1
ATOM 697 N N . LYS A 1 87 ? 4.370 9.385 8.506 1.00 85.50 87 LYS A N 1
ATOM 698 C CA . LYS A 1 87 ? 4.669 9.781 9.898 1.00 85.50 87 LYS A CA 1
ATOM 699 C C . LYS A 1 87 ? 3.460 9.626 10.817 1.00 85.50 87 LYS A C 1
ATOM 701 O O . LYS A 1 87 ? 3.614 9.212 11.960 1.00 85.50 87 LYS A O 1
ATOM 706 N N . ALA A 1 88 ? 2.264 9.905 10.305 1.00 85.75 88 ALA A N 1
ATOM 707 C CA . ALA A 1 88 ? 1.001 9.705 11.004 1.00 85.75 88 ALA A CA 1
ATOM 708 C C . ALA A 1 88 ? 0.575 8.224 11.084 1.00 85.75 88 ALA A C 1
ATOM 710 O O . ALA A 1 88 ? -0.522 7.943 11.580 1.00 85.75 88 ALA A O 1
ATOM 711 N N . LYS A 1 89 ? 1.401 7.291 10.576 1.00 83.06 89 LYS A N 1
ATOM 712 C CA . LYS A 1 89 ? 1.135 5.845 10.488 1.00 83.06 89 LYS A CA 1
ATOM 713 C C . LYS A 1 89 ? -0.204 5.516 9.813 1.00 83.06 89 LYS A C 1
ATOM 715 O O . LYS A 1 89 ? -0.839 4.518 10.136 1.00 83.06 89 LYS A O 1
ATOM 720 N N . LYS A 1 90 ? -0.684 6.388 8.925 1.00 84.31 90 LYS A N 1
ATOM 721 C CA . LYS A 1 90 ? -1.918 6.159 8.154 1.00 84.31 90 LYS A CA 1
ATOM 722 C C . LYS A 1 90 ? -1.653 5.283 6.936 1.00 84.31 90 LYS A C 1
ATOM 724 O O . LYS A 1 90 ? -2.517 4.508 6.541 1.00 84.31 90 LYS A O 1
ATOM 729 N N . ILE A 1 91 ? -0.440 5.383 6.396 1.00 88.19 91 ILE A N 1
ATOM 730 C CA . ILE A 1 91 ? 0.058 4.524 5.329 1.00 88.19 91 ILE A CA 1
ATOM 731 C C . ILE A 1 91 ? 1.408 3.927 5.714 1.00 88.19 91 ILE A C 1
ATOM 733 O O . ILE A 1 91 ? 2.223 4.567 6.386 1.00 88.19 91 ILE A O 1
ATOM 737 N N . LYS A 1 92 ? 1.675 2.719 5.227 1.00 89.81 92 LYS A N 1
ATOM 738 C CA . LYS A 1 92 ? 2.970 2.054 5.361 1.00 89.81 92 LYS A CA 1
ATOM 739 C C . LYS A 1 92 ? 3.538 1.792 3.977 1.00 89.81 92 LYS A C 1
ATOM 741 O O . LYS A 1 92 ? 2.893 1.166 3.146 1.00 89.81 92 LYS A O 1
ATOM 746 N N . VAL A 1 93 ? 4.755 2.264 3.727 1.00 90.69 93 VAL A N 1
ATOM 747 C CA . VAL A 1 93 ? 5.455 2.018 2.461 1.00 90.69 93 VAL A CA 1
ATOM 748 C C . VAL A 1 93 ? 6.424 0.857 2.638 1.00 90.69 93 VAL A C 1
ATOM 750 O O . VAL A 1 93 ? 7.243 0.870 3.557 1.00 90.69 93 VAL A O 1
ATOM 753 N N . VAL A 1 94 ? 6.331 -0.146 1.765 1.00 92.75 94 VAL A N 1
ATOM 754 C CA . VAL A 1 94 ? 7.168 -1.352 1.812 1.00 92.75 94 VAL A CA 1
ATOM 755 C C . VAL A 1 94 ? 7.893 -1.519 0.484 1.00 92.75 94 VAL A C 1
ATOM 757 O O . VAL A 1 94 ? 7.269 -1.614 -0.572 1.00 92.75 94 VAL A O 1
ATOM 760 N N . LEU A 1 95 ? 9.224 -1.563 0.541 1.00 94.69 95 LEU A N 1
ATOM 761 C CA . LEU A 1 95 ? 10.049 -1.868 -0.620 1.00 94.69 95 LEU A CA 1
ATOM 762 C C . LEU A 1 95 ? 10.018 -3.376 -0.894 1.00 94.69 95 LEU A C 1
ATOM 764 O O . LEU A 1 95 ? 10.370 -4.168 -0.024 1.00 94.69 95 LEU A O 1
ATOM 768 N N . ILE A 1 96 ? 9.642 -3.749 -2.111 1.00 94.25 96 ILE A N 1
ATOM 769 C CA . ILE A 1 96 ? 9.593 -5.130 -2.595 1.00 94.25 96 ILE A CA 1
ATOM 770 C C . ILE A 1 96 ? 10.461 -5.299 -3.839 1.00 94.25 96 ILE A C 1
ATOM 772 O O . ILE A 1 96 ? 10.840 -4.325 -4.501 1.00 94.25 96 ILE A O 1
ATOM 776 N N . ARG A 1 97 ? 10.787 -6.546 -4.184 1.00 91.38 97 ARG A N 1
ATOM 777 C CA . ARG A 1 97 ? 11.580 -6.829 -5.385 1.00 91.38 97 ARG A CA 1
ATOM 778 C C . ARG A 1 97 ? 10.751 -6.575 -6.646 1.00 91.38 97 ARG A C 1
ATOM 780 O O . ARG A 1 97 ? 9.534 -6.722 -6.665 1.00 91.38 97 ARG A O 1
ATOM 787 N N . THR A 1 98 ? 11.409 -6.258 -7.760 1.00 88.38 98 THR A N 1
ATOM 788 C CA . THR A 1 98 ? 10.723 -5.947 -9.033 1.00 88.38 98 THR A CA 1
ATOM 789 C C . THR A 1 98 ? 9.801 -7.061 -9.532 1.00 88.38 98 THR A C 1
ATOM 791 O O . THR A 1 98 ? 8.744 -6.763 -10.082 1.00 88.38 98 THR A O 1
ATOM 794 N N . HIS A 1 99 ? 10.168 -8.326 -9.318 1.00 84.44 99 HIS A N 1
ATOM 795 C CA . HIS A 1 99 ? 9.353 -9.482 -9.708 1.00 84.44 99 HIS A CA 1
ATOM 796 C C . HIS A 1 99 ? 8.203 -9.775 -8.723 1.00 84.44 99 HIS A C 1
ATOM 798 O O . HIS A 1 99 ? 7.343 -10.604 -9.004 1.00 84.44 99 HIS A O 1
ATOM 804 N N . GLU A 1 100 ? 8.179 -9.134 -7.550 1.00 88.56 100 GLU A N 1
ATOM 805 C CA . GLU A 1 100 ? 7.060 -9.173 -6.589 1.00 88.56 100 GLU A CA 1
ATOM 806 C C . GLU A 1 100 ? 6.008 -8.104 -6.893 1.00 88.56 100 GLU A C 1
ATOM 808 O O . GLU A 1 100 ? 4.856 -8.236 -6.493 1.00 88.56 100 GLU A O 1
ATOM 813 N N . MET A 1 101 ? 6.380 -7.063 -7.640 1.00 90.94 101 MET A N 1
ATOM 814 C CA . MET A 1 101 ? 5.483 -5.976 -8.009 1.00 90.94 101 MET A CA 1
ATOM 815 C C . MET A 1 101 ? 4.544 -6.396 -9.146 1.00 90.94 101 MET A C 1
ATOM 817 O O . MET A 1 101 ? 4.875 -6.242 -10.322 1.00 90.94 101 MET A O 1
ATOM 821 N N . ILE A 1 102 ? 3.355 -6.884 -8.795 1.00 89.81 102 ILE A N 1
A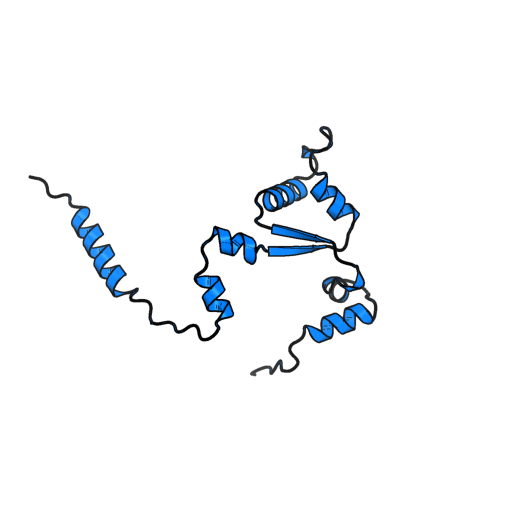TOM 822 C CA . ILE A 1 102 ? 2.329 -7.339 -9.752 1.00 89.81 102 ILE A CA 1
ATOM 823 C C . ILE A 1 102 ? 1.920 -6.217 -10.717 1.00 89.81 102 ILE A C 1
ATOM 825 O O . ILE A 1 102 ? 1.766 -6.461 -11.909 1.00 89.81 102 ILE A O 1
ATOM 829 N N . ALA A 1 103 ? 1.864 -4.966 -10.248 1.00 90.31 103 ALA A N 1
ATOM 830 C CA . ALA A 1 103 ? 1.548 -3.808 -11.087 1.00 90.31 103 ALA A CA 1
ATOM 831 C C . ALA A 1 103 ? 2.513 -3.630 -12.276 1.00 90.31 103 ALA A C 1
ATOM 833 O O . ALA A 1 103 ? 2.131 -3.062 -13.298 1.00 90.31 103 ALA A O 1
ATOM 834 N N . ASN A 1 104 ? 3.747 -4.149 -12.192 1.00 89.06 104 ASN A N 1
ATOM 835 C CA . ASN A 1 104 ? 4.666 -4.135 -13.330 1.00 89.06 104 ASN A CA 1
ATOM 836 C C . ASN A 1 104 ? 4.135 -4.977 -14.496 1.00 89.06 104 ASN A C 1
ATOM 838 O O . ASN A 1 104 ? 4.328 -4.575 -15.633 1.00 89.06 104 ASN A O 1
ATOM 842 N N . ALA A 1 105 ? 3.464 -6.100 -14.222 1.00 90.00 105 ALA A N 1
ATOM 843 C CA . ALA A 1 105 ? 2.851 -6.936 -15.255 1.00 90.00 105 ALA A CA 1
ATOM 844 C C . ALA A 1 105 ? 1.672 -6.252 -15.962 1.00 90.00 105 ALA A C 1
ATOM 846 O O . ALA A 1 105 ? 1.347 -6.623 -17.083 1.00 90.00 105 ALA A O 1
ATOM 847 N N . LEU A 1 106 ? 1.062 -5.247 -15.324 1.00 89.44 106 LEU A N 1
ATOM 848 C CA . LEU A 1 106 ? -0.087 -4.506 -15.852 1.00 89.44 106 LEU A CA 1
ATOM 849 C C . LEU A 1 106 ? 0.296 -3.225 -16.604 1.00 89.44 106 LEU A C 1
ATOM 851 O O . LEU A 1 106 ? -0.510 -2.697 -17.359 1.00 89.44 106 LEU A O 1
ATOM 855 N N . THR A 1 107 ? 1.493 -2.683 -16.370 1.00 89.69 107 THR A N 1
ATOM 856 C CA . THR A 1 107 ? 1.862 -1.322 -16.814 1.00 89.69 107 THR A CA 1
ATOM 857 C C . THR A 1 107 ? 3.031 -1.280 -17.790 1.00 89.69 107 THR A C 1
ATOM 859 O O . THR A 1 107 ? 3.313 -0.229 -18.361 1.00 89.69 107 THR A O 1
ATOM 862 N N . LYS A 1 108 ? 3.747 -2.393 -17.974 1.00 88.50 108 LYS A N 1
ATOM 863 C CA . LYS A 1 108 ? 4.922 -2.480 -18.849 1.00 88.50 108 LYS A CA 1
ATOM 864 C C . LYS A 1 108 ? 5.204 -3.930 -19.252 1.00 88.50 108 LYS A C 1
ATOM 866 O O . LYS A 1 108 ? 4.704 -4.845 -18.599 1.00 88.50 108 LYS A O 1
ATOM 871 N N . PRO A 1 109 ? 6.056 -4.162 -20.268 1.00 88.38 109 PRO A N 1
ATOM 872 C CA . PRO A 1 109 ? 6.580 -5.493 -20.544 1.00 88.38 109 PRO A CA 1
ATOM 873 C C . PRO A 1 109 ? 7.224 -6.081 -19.284 1.00 88.38 109 PRO A C 1
ATOM 875 O O . PRO A 1 109 ? 8.086 -5.453 -18.660 1.00 88.38 109 PRO A O 1
ATOM 878 N N . ALA A 1 110 ? 6.777 -7.270 -18.886 1.00 83.88 110 ALA A N 1
ATOM 879 C CA . ALA A 1 110 ? 7.173 -7.888 -17.630 1.00 83.88 110 ALA A CA 1
ATOM 880 C C . ALA A 1 110 ? 7.664 -9.329 -17.830 1.00 83.88 110 ALA A C 1
ATOM 882 O O . ALA A 1 110 ? 7.174 -10.027 -18.719 1.00 83.88 110 ALA A O 1
ATOM 883 N N . PRO A 1 111 ? 8.602 -9.805 -16.990 1.00 84.62 111 PRO A N 1
ATOM 884 C CA . PRO A 1 111 ? 9.050 -11.192 -17.025 1.00 84.62 111 PRO A CA 1
ATOM 885 C C . PRO A 1 111 ? 7.906 -12.174 -16.760 1.00 84.62 111 PRO A C 1
ATOM 887 O O . PRO A 1 111 ? 6.978 -11.873 -16.004 1.00 84.62 111 PRO A O 1
ATOM 890 N N . ILE A 1 112 ? 8.039 -13.398 -17.277 1.00 85.94 112 ILE A N 1
ATOM 891 C CA . ILE A 1 112 ? 7.044 -14.468 -17.108 1.00 85.94 112 ILE A CA 1
ATOM 892 C C . ILE A 1 112 ? 6.719 -14.765 -15.635 1.00 85.94 112 ILE A C 1
ATOM 894 O O . ILE A 1 112 ? 5.581 -15.073 -15.294 1.00 85.94 112 ILE A O 1
ATOM 898 N N . LEU A 1 113 ? 7.690 -14.580 -14.733 1.00 85.31 113 LEU A N 1
ATOM 899 C CA . LEU A 1 113 ? 7.492 -14.722 -13.288 1.00 85.31 113 LEU A CA 1
ATOM 900 C C . LEU A 1 113 ? 6.464 -13.722 -12.734 1.00 85.31 113 LEU A C 1
ATOM 902 O O . LEU A 1 113 ? 5.646 -14.085 -11.888 1.00 85.31 113 LEU A O 1
ATOM 906 N N . SER A 1 114 ? 6.477 -12.478 -13.217 1.00 86.06 114 SER A N 1
ATOM 907 C CA . SER A 1 114 ? 5.506 -11.456 -12.816 1.00 86.06 114 SER A CA 1
ATOM 908 C C . SER A 1 114 ? 4.110 -11.769 -13.363 1.00 86.06 114 SER A C 1
ATOM 910 O O . SER A 1 114 ? 3.127 -11.609 -12.644 1.00 86.06 114 SER A O 1
ATOM 912 N N . LEU A 1 115 ? 4.023 -12.275 -14.599 1.00 86.75 115 LEU A N 1
ATOM 913 C CA . LEU A 1 115 ? 2.761 -12.706 -15.219 1.00 86.75 115 LEU A CA 1
ATOM 914 C C . LEU A 1 115 ? 2.153 -13.925 -14.511 1.00 86.75 115 LEU A C 1
ATOM 916 O O . LEU A 1 115 ? 0.951 -13.963 -14.251 1.00 86.75 115 LEU A O 1
ATOM 920 N N . SER A 1 116 ? 2.983 -14.896 -14.121 1.00 87.94 116 SER A N 1
ATOM 921 C CA . SER A 1 116 ? 2.545 -16.059 -13.341 1.00 87.94 116 SER A CA 1
ATOM 922 C C . SER A 1 116 ? 1.927 -15.639 -12.005 1.00 87.94 116 SER A C 1
ATOM 924 O O . SER A 1 116 ? 0.887 -16.158 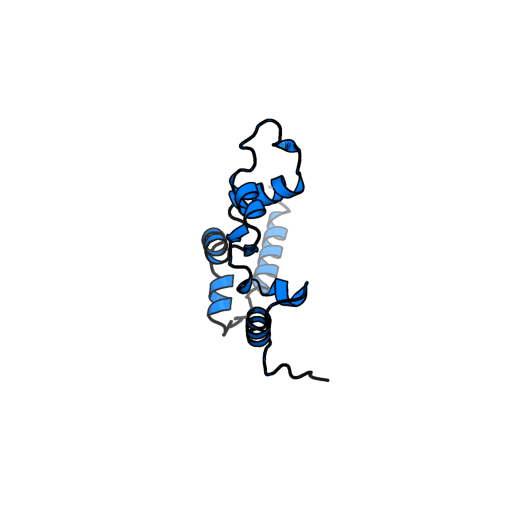-11.605 1.00 87.94 116 SER A O 1
ATOM 926 N N . ARG A 1 117 ? 2.523 -14.652 -11.325 1.00 87.38 117 ARG A N 1
ATOM 927 C CA . ARG A 1 117 ? 1.961 -14.091 -10.089 1.00 87.38 117 ARG A CA 1
ATOM 928 C C . ARG A 1 117 ? 0.648 -13.359 -10.320 1.00 87.38 117 ARG A C 1
ATOM 930 O O . ARG A 1 117 ? -0.272 -13.575 -9.545 1.00 87.38 117 ARG A O 1
ATOM 937 N N . LEU A 1 118 ? 0.553 -12.549 -11.376 1.00 88.88 118 LEU A N 1
ATOM 938 C CA . LEU A 1 118 ? -0.700 -11.890 -11.749 1.00 88.88 118 LEU A CA 1
ATOM 939 C C . LEU A 1 118 ? -1.818 -12.918 -11.974 1.00 88.88 118 LEU A C 1
ATOM 941 O O . LEU A 1 118 ? -2.904 -12.767 -11.429 1.00 88.88 118 LEU A O 1
ATOM 945 N N . THR A 1 119 ? -1.529 -14.006 -12.688 1.00 87.38 119 THR A N 1
ATOM 946 C CA 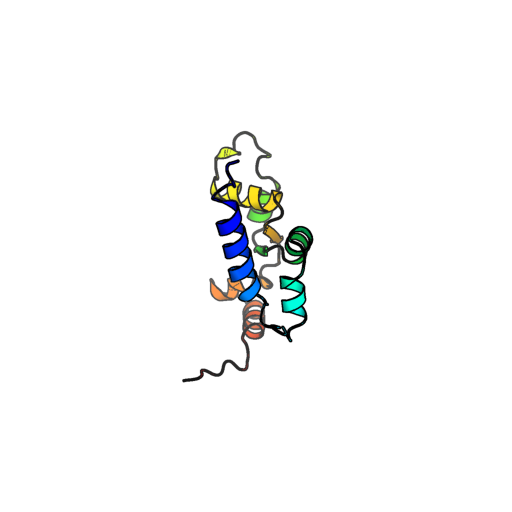. THR A 1 119 ? -2.512 -15.068 -12.964 1.00 87.38 119 THR A CA 1
ATOM 947 C C . THR A 1 119 ? -3.059 -15.688 -11.675 1.00 87.38 119 THR A C 1
ATOM 949 O O . THR A 1 119 ? -4.255 -15.917 -11.566 1.00 87.38 119 THR A O 1
ATOM 952 N N . LYS A 1 120 ? -2.215 -15.876 -10.651 1.00 87.00 120 LYS A N 1
ATOM 953 C CA . LYS A 1 120 ? -2.637 -16.381 -9.329 1.00 87.00 120 LYS A CA 1
ATOM 954 C C . LYS A 1 120 ? -3.539 -15.420 -8.547 1.00 87.00 120 LYS A C 1
ATOM 956 O O . LYS A 1 120 ? -4.103 -15.830 -7.540 1.00 87.00 120 LYS A O 1
ATOM 961 N N . THR A 1 121 ? -3.618 -14.151 -8.948 1.00 85.25 121 THR A N 1
ATOM 962 C CA . THR A 1 121 ? -4.503 -13.160 -8.309 1.00 85.25 121 THR A CA 1
ATOM 963 C C . THR A 1 121 ? -5.873 -13.051 -8.964 1.00 85.25 121 THR A C 1
ATOM 965 O O . THR A 1 121 ? -6.747 -12.393 -8.410 1.00 85.25 121 THR A O 1
ATOM 968 N N . ILE A 1 122 ? -6.059 -13.677 -10.125 1.00 83.44 122 ILE A N 1
ATOM 969 C CA . ILE A 1 122 ? -7.344 -13.718 -10.817 1.00 83.44 122 ILE A CA 1
ATOM 970 C C . ILE A 1 122 ? -8.153 -14.859 -10.202 1.00 83.44 122 ILE A C 1
ATOM 972 O O . ILE A 1 122 ? -7.636 -15.967 -10.053 1.00 83.44 122 ILE A O 1
ATOM 976 N N . ASP A 1 123 ? -9.402 -14.582 -9.833 1.00 78.06 123 ASP A N 1
ATOM 977 C CA . ASP A 1 123 ? -10.328 -15.625 -9.402 1.00 78.06 123 ASP A CA 1
ATOM 978 C C . ASP A 1 123 ? -10.591 -16.572 -10.588 1.00 78.06 123 ASP A C 1
ATOM 980 O O . ASP A 1 123 ? -11.083 -16.116 -11.627 1.00 78.06 123 ASP A O 1
ATOM 984 N N . PRO A 1 124 ? -10.242 -17.868 -10.487 1.00 67.88 124 PRO A N 1
ATOM 985 C CA . PRO A 1 124 ? -10.456 -18.813 -11.577 1.00 67.88 124 PRO A CA 1
ATOM 986 C C . PRO A 1 124 ? -11.943 -19.038 -11.889 1.00 67.88 124 PRO A C 1
ATOM 988 O O . PRO A 1 124 ? -12.253 -19.567 -12.954 1.00 67.88 124 PRO A O 1
ATOM 991 N N . ILE A 1 125 ? -12.856 -18.638 -10.996 1.00 74.88 125 ILE A N 1
ATOM 992 C CA . ILE A 1 125 ? -14.308 -18.800 -11.133 1.00 74.88 125 ILE A CA 1
ATOM 993 C C . ILE A 1 125 ? -14.961 -17.426 -11.339 1.00 74.88 125 ILE A C 1
ATOM 995 O O . ILE A 1 125 ? -15.974 -17.089 -10.728 1.00 74.88 125 ILE A O 1
ATOM 999 N N . PHE A 1 126 ? -14.394 -16.590 -12.211 1.00 66.50 126 PHE A N 1
ATOM 1000 C CA . PHE A 1 126 ? -15.094 -15.386 -12.656 1.00 66.50 126 PHE A CA 1
ATOM 1001 C C . PHE A 1 126 ? -16.224 -15.775 -13.625 1.00 66.50 126 PHE A C 1
ATOM 1003 O O . PHE A 1 126 ? -16.090 -15.690 -14.845 1.00 66.50 126 PHE A O 1
ATOM 1010 N N . CYS A 1 127 ? -17.343 -16.254 -13.079 1.00 60.41 127 CYS A N 1
ATOM 1011 C CA . CYS A 1 127 ? -18.572 -16.451 -13.836 1.00 60.41 127 CYS A CA 1
ATOM 1012 C C . CYS A 1 127 ? -19.217 -15.085 -14.077 1.00 60.41 127 CYS A C 1
ATOM 1014 O O . CYS A 1 127 ? -19.731 -14.460 -13.151 1.00 60.41 127 CYS A O 1
ATOM 1016 N N . VAL A 1 128 ? -19.208 -14.632 -15.331 1.00 64.38 128 VAL A N 1
ATOM 1017 C CA . VAL A 1 128 ? -20.047 -13.515 -15.770 1.00 64.38 128 VAL A CA 1
ATOM 1018 C C . VAL A 1 128 ? -21.497 -13.979 -15.637 1.00 64.38 128 VAL A C 1
ATOM 1020 O O . VAL A 1 128 ? -21.966 -14.785 -16.437 1.00 64.38 128 VAL A O 1
ATOM 1023 N N . GLN A 1 129 ? -22.193 -13.531 -14.594 1.00 55.88 129 GLN A N 1
ATOM 1024 C CA . GLN A 1 129 ? -23.651 -13.593 -14.588 1.00 55.88 129 GLN A CA 1
ATOM 1025 C C . GLN A 1 129 ? -24.121 -12.582 -15.637 1.00 55.88 129 GLN A C 1
ATOM 1027 O O . GLN A 1 129 ? -23.847 -11.389 -15.504 1.00 55.88 129 GLN A O 1
ATOM 1032 N N . GLY A 1 130 ? -24.670 -13.113 -16.733 1.00 48.25 130 GLY A N 1
ATOM 1033 C CA . GLY A 1 130 ? -25.169 -12.346 -17.875 1.00 48.25 130 GLY A CA 1
ATOM 1034 C C . GLY A 1 130 ? -26.428 -11.551 -17.577 1.00 48.25 130 GLY A C 1
ATOM 1035 O O . GLY A 1 130 ? -27.073 -11.815 -16.538 1.00 48.25 130 GLY A O 1
#

Solvent-accessible surface area (backbone atoms only — not comparable to full-atom values): 8040 Å² total; per-residue (Å²): 140,80,82,63,84,60,57,62,57,51,50,49,50,48,52,57,48,56,70,68,59,61,60,70,87,74,77,59,82,50,60,70,61,42,53,61,74,71,46,54,72,66,62,35,38,70,77,62,36,50,72,45,78,41,61,52,63,72,57,54,53,47,59,74,50,61,61,76,47,82,92,58,57,76,76,48,64,71,60,50,54,54,42,49,37,41,74,68,52,57,34,42,82,42,85,47,56,69,70,70,40,48,66,45,47,77,75,47,97,54,59,70,68,17,47,55,52,45,57,74,71,52,69,92,77,73,72,80,82,126

Secondary structure (DSSP, 8-state):
----TTHHHHHHHHHHHHTT-S--------HHHHHHHHS-HHHHHHHH-EEEEE--HHHHHHHHTTTSSTTTTTS-HHHHHHHHHHHTTSEEEEE--TTT-THHHHHS---HHHHHHHHTTS-TT-----

Organism: NCBI:txid200324

Foldseek 3Di:
DDDDPVPVVVVVVCVVVVVVPVPDPPPPVPPVVVCLVPDDPVVNLVVVQAEDEDADPVLVVCLVCAPVDVVCNPVDPPSVVVNVCVVVSNHHYDHDHPLVPLVCVVPHDDDPSSVVVVVVVDDPPPDPPD

Nearest PDB structures (foldseek):
  9g6k-assembly1_LM  TM=2.373E-01  e=8.807E+00  Toxoplasma gondii